Protein AF-A0A4V1R2U5-F1 (afdb_monomer_lite)

Organism: NCBI:txid592376

Sequence (84 aa):
MPQPSRRDVLRPLELLGGSFIAAVFVGLI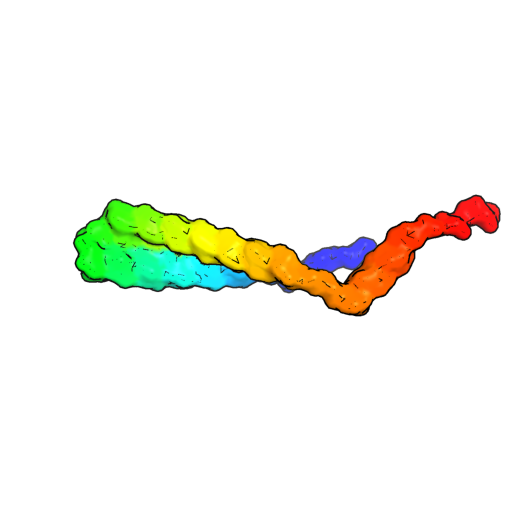TLMVTRDLVVSGIATGGVFIIVLVALAMFVLAFKPDDDELADLDAQNRPDDSSAH

Secondary structure (DSSP, 8-state):
-PPPPHHHHHHHHHHHHHHHHHHHHHHHHHHHHH--HHHHHHHHHHHHHHHHHHHHHHHHHSPPPHHHHHHHHHHSS-------

pLDDT: mean 84.07, std 13.19, range [44.06, 97.69]

Structure (mmCIF, N/CA/C/O backbone):
data_AF-A0A4V1R2U5-F1
#
_entry.id   AF-A0A4V1R2U5-F1
#
loop_
_atom_site.group_PDB
_atom_site.id
_atom_site.type_symbol
_atom_site.label_atom_id
_atom_site.label_alt_id
_atom_site.label_comp_id
_atom_site.label_asym_id
_atom_site.label_entity_id
_atom_site.label_seq_id
_atom_site.pdbx_PDB_ins_code
_atom_site.Cartn_x
_atom_site.Cartn_y
_atom_site.Cartn_z
_atom_site.occupancy
_atom_site.B_iso_or_equiv
_atom_site.auth_seq_id
_atom_site.auth_comp_id
_atom_site.auth_asym_id
_atom_site.auth_atom_id
_atom_site.pdbx_PDB_model_num
ATOM 1 N N . MET A 1 1 ? 9.540 0.548 -36.956 1.00 54.28 1 MET A N 1
ATOM 2 C CA . MET A 1 1 ? 9.493 0.592 -35.480 1.00 54.28 1 MET A CA 1
ATOM 3 C C . MET A 1 1 ? 8.390 -0.357 -35.033 1.00 54.28 1 MET A C 1
ATOM 5 O O . MET A 1 1 ? 7.241 -0.076 -35.361 1.00 54.28 1 MET A O 1
ATOM 9 N N . PRO A 1 2 ? 8.701 -1.511 -34.417 1.00 64.56 2 PRO A N 1
ATOM 10 C CA . PRO A 1 2 ? 7.679 -2.410 -33.885 1.00 64.56 2 PRO A CA 1
ATOM 11 C C . PRO A 1 2 ? 6.849 -1.639 -32.856 1.00 64.56 2 PRO A C 1
ATOM 13 O O . PRO A 1 2 ? 7.384 -1.115 -31.883 1.00 64.56 2 PRO A O 1
ATOM 16 N N . GLN A 1 3 ? 5.557 -1.473 -33.121 1.00 68.38 3 GLN A N 1
ATOM 17 C CA . GLN A 1 3 ? 4.651 -0.799 -32.201 1.00 68.38 3 GLN A CA 1
ATOM 18 C C . GLN A 1 3 ? 4.455 -1.717 -30.985 1.00 68.38 3 GLN A C 1
ATOM 20 O O . GLN A 1 3 ? 4.141 -2.892 -31.199 1.00 68.38 3 GLN A O 1
ATOM 25 N N . PRO A 1 4 ? 4.649 -1.237 -29.740 1.00 61.84 4 PRO A N 1
ATOM 26 C CA . PRO A 1 4 ? 4.487 -2.077 -28.561 1.00 61.84 4 PRO A CA 1
ATOM 27 C C . PRO A 1 4 ? 3.083 -2.680 -28.569 1.00 61.84 4 PRO A C 1
ATOM 29 O O . PRO A 1 4 ? 2.077 -1.971 -28.700 1.00 61.84 4 PRO A O 1
ATOM 32 N N . SER A 1 5 ? 3.021 -4.008 -28.491 1.00 74.12 5 SER A N 1
ATOM 33 C CA . SER A 1 5 ? 1.756 -4.725 -28.451 1.00 74.12 5 SER A CA 1
ATOM 34 C C . SER A 1 5 ? 1.018 -4.297 -27.191 1.00 74.12 5 SER A C 1
ATOM 36 O O . SER A 1 5 ? 1.629 -4.116 -26.139 1.00 74.12 5 SER A O 1
ATOM 38 N N . ARG A 1 6 ? -0.312 -4.154 -27.249 1.00 71.50 6 ARG A N 1
ATOM 39 C CA . ARG A 1 6 ? -1.117 -3.738 -26.081 1.00 71.50 6 ARG A CA 1
ATOM 40 C C . ARG A 1 6 ? -0.856 -4.595 -24.838 1.00 71.50 6 ARG A C 1
ATOM 42 O O . ARG A 1 6 ? -1.066 -4.134 -23.728 1.00 71.50 6 ARG A O 1
ATOM 49 N N . ARG A 1 7 ? -0.376 -5.822 -25.034 1.00 63.91 7 ARG A N 1
ATOM 50 C CA . ARG A 1 7 ? 0.034 -6.764 -23.990 1.00 63.91 7 ARG A CA 1
ATOM 51 C C . ARG A 1 7 ? 1.255 -6.297 -23.191 1.00 63.91 7 ARG A C 1
ATOM 53 O O . ARG A 1 7 ? 1.275 -6.488 -21.982 1.00 63.91 7 ARG A O 1
ATOM 60 N N . ASP A 1 8 ? 2.218 -5.641 -23.830 1.00 67.19 8 ASP A N 1
ATOM 61 C CA . ASP A 1 8 ? 3.442 -5.172 -23.168 1.00 67.19 8 ASP A CA 1
ATOM 62 C C . ASP A 1 8 ? 3.161 -3.951 -22.285 1.00 67.19 8 ASP A C 1
ATOM 64 O O . ASP A 1 8 ? 3.707 -3.823 -21.194 1.00 67.19 8 ASP A O 1
ATOM 68 N N . VAL A 1 9 ? 2.209 -3.110 -22.698 1.00 70.38 9 VAL A N 1
ATOM 69 C CA . VAL A 1 9 ? 1.749 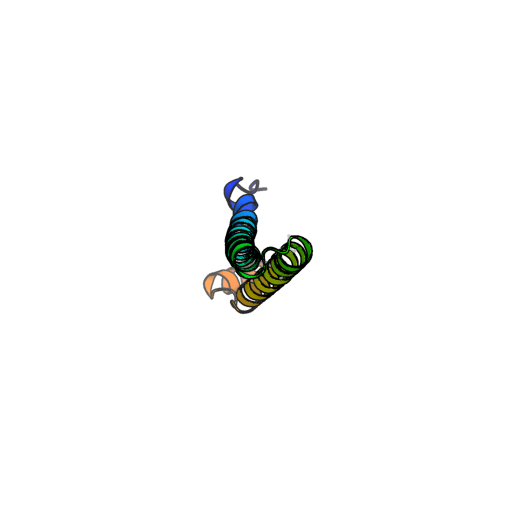-1.949 -21.916 1.00 70.38 9 VAL A CA 1
ATOM 70 C C . VAL A 1 9 ? 0.883 -2.364 -20.717 1.00 70.38 9 VAL A C 1
ATOM 72 O O . VAL A 1 9 ? 0.758 -1.609 -19.756 1.00 70.38 9 VAL A O 1
ATOM 75 N N . LEU A 1 10 ? 0.281 -3.559 -20.745 1.00 76.75 10 LEU A N 1
ATOM 76 C CA . LEU A 1 10 ? -0.617 -4.041 -19.689 1.00 76.75 10 LEU A CA 1
ATOM 77 C C . LEU A 1 10 ? 0.088 -4.828 -18.574 1.00 76.75 10 LEU A C 1
ATOM 79 O O . LEU A 1 10 ? -0.473 -4.913 -17.484 1.00 76.75 10 LEU A O 1
ATOM 83 N N . ARG A 1 11 ? 1.314 -5.338 -18.780 1.00 74.56 11 ARG A N 1
ATOM 84 C CA . ARG A 1 11 ? 2.085 -6.029 -17.719 1.00 74.56 11 ARG A CA 1
ATOM 85 C C . ARG A 1 11 ? 2.237 -5.208 -16.424 1.00 74.56 11 ARG A C 1
ATOM 87 O O . ARG A 1 11 ? 2.024 -5.769 -15.352 1.00 74.56 11 ARG A O 1
ATOM 94 N N . PRO A 1 12 ? 2.530 -3.891 -16.458 1.00 78.62 12 PRO A N 1
ATOM 95 C CA . PRO A 1 12 ? 2.611 -3.082 -15.237 1.00 78.62 12 PRO A CA 1
ATOM 96 C C . PRO A 1 12 ? 1.274 -2.971 -14.490 1.00 78.62 12 PRO A C 1
ATOM 98 O O . PRO A 1 12 ? 1.247 -2.834 -13.267 1.00 78.62 12 PRO A O 1
ATOM 101 N N . LEU A 1 13 ? 0.155 -3.045 -15.218 1.00 84.69 13 LEU A N 1
ATOM 102 C CA . LEU A 1 13 ? -1.186 -2.954 -14.643 1.00 84.69 13 LEU A CA 1
ATOM 103 C C . LEU A 1 13 ? -1.521 -4.185 -13.792 1.00 84.69 13 LEU A C 1
ATOM 105 O O . LEU A 1 13 ? -2.274 -4.083 -12.828 1.00 84.69 13 LEU A O 1
ATOM 109 N N . GLU A 1 14 ? -0.940 -5.334 -14.123 1.00 83.75 14 GLU A N 1
ATOM 110 C CA . GLU A 1 14 ? -1.131 -6.587 -13.395 1.00 83.75 14 GLU A CA 1
ATOM 111 C C . GLU A 1 14 ? -0.532 -6.510 -11.980 1.00 83.75 14 GLU A C 1
ATOM 113 O O . GLU A 1 14 ? -1.184 -6.884 -11.003 1.00 83.75 14 GLU A O 1
ATOM 118 N N . LEU A 1 15 ? 0.653 -5.898 -11.845 1.00 83.69 15 LEU A N 1
ATOM 119 C CA . LEU A 1 15 ? 1.285 -5.624 -10.547 1.00 83.69 15 LEU A CA 1
ATOM 120 C C . LEU A 1 15 ? 0.472 -4.627 -9.708 1.00 83.69 15 LEU A C 1
ATOM 122 O O . LEU A 1 15 ? 0.336 -4.791 -8.494 1.00 83.69 15 LEU A O 1
ATOM 126 N N . LEU A 1 16 ? -0.100 -3.610 -10.359 1.00 86.19 16 LEU A N 1
ATOM 127 C CA . LEU A 1 16 ? -0.966 -2.623 -9.713 1.00 86.19 16 LEU A CA 1
ATOM 128 C C . LEU A 1 16 ? -2.292 -3.248 -9.243 1.00 86.19 16 LEU A C 1
ATOM 130 O O . LEU A 1 16 ? -2.788 -2.933 -8.162 1.00 86.19 16 LEU A O 1
ATOM 134 N N . GLY A 1 17 ? -2.855 -4.159 -10.039 1.00 85.00 17 GLY A N 1
ATOM 135 C CA . GLY A 1 17 ? -4.060 -4.905 -9.687 1.00 85.00 17 GLY A CA 1
ATOM 136 C C . GLY A 1 17 ? -3.832 -5.846 -8.503 1.00 85.00 17 GLY A C 1
ATOM 137 O O . GLY A 1 17 ? -4.631 -5.860 -7.566 1.00 85.00 17 GLY A O 1
ATOM 138 N N . GLY A 1 18 ? -2.720 -6.586 -8.502 1.00 86.88 18 GLY A N 1
ATOM 139 C CA . GLY A 1 18 ? -2.367 -7.498 -7.410 1.00 86.88 18 GLY A CA 1
ATOM 140 C C . GLY A 1 18 ? -2.163 -6.784 -6.070 1.00 86.88 18 GLY A C 1
ATOM 141 O O . GLY A 1 18 ? -2.704 -7.214 -5.047 1.00 86.88 18 GLY A O 1
ATOM 142 N N . SER A 1 19 ? -1.447 -5.656 -6.067 1.00 88.00 19 SER A N 1
ATOM 143 C CA . SER A 1 19 ? -1.245 -4.859 -4.850 1.00 88.00 19 SER A CA 1
ATOM 144 C C . SER A 1 19 ? -2.545 -4.240 -4.333 1.00 88.00 19 SER A C 1
ATOM 146 O O . SER A 1 19 ? -2.766 -4.201 -3.120 1.00 88.00 19 SER A O 1
ATOM 148 N N . PHE A 1 20 ? -3.444 -3.827 -5.230 1.00 90.69 20 PHE A N 1
ATOM 149 C CA . PHE A 1 20 ? -4.753 -3.295 -4.857 1.00 90.69 20 PHE A CA 1
ATOM 150 C C . PHE A 1 20 ? -5.620 -4.353 -4.164 1.00 90.69 20 PHE A C 1
ATOM 152 O O . PHE A 1 20 ? -6.203 -4.077 -3.116 1.00 90.69 20 PHE A O 1
ATOM 159 N N . ILE A 1 21 ? -5.651 -5.583 -4.689 1.00 93.88 21 ILE A N 1
ATOM 160 C CA . ILE A 1 21 ? -6.390 -6.698 -4.076 1.00 93.88 21 ILE A CA 1
ATOM 161 C C . ILE A 1 21 ? -5.869 -6.983 -2.662 1.00 93.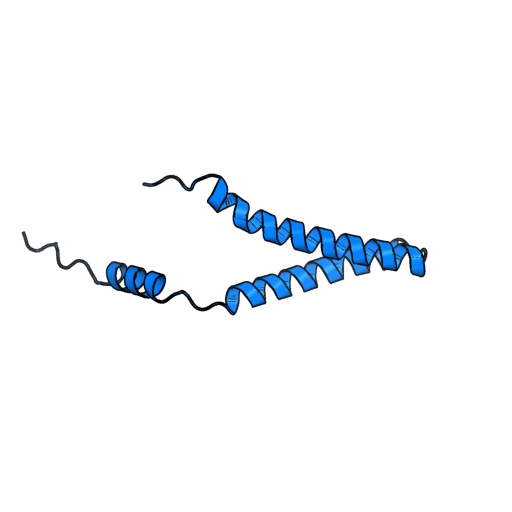88 21 ILE A C 1
ATOM 163 O O . ILE A 1 21 ? -6.664 -7.111 -1.727 1.00 93.88 21 ILE A O 1
ATOM 167 N N . ALA A 1 22 ? -4.546 -7.035 -2.485 1.00 92.00 22 ALA A N 1
ATOM 168 C CA . ALA A 1 22 ? -3.934 -7.258 -1.177 1.00 92.00 22 ALA A CA 1
ATOM 169 C C . ALA A 1 22 ? -4.291 -6.143 -0.177 1.00 92.00 22 ALA A C 1
ATOM 171 O O . ALA A 1 22 ? -4.671 -6.425 0.961 1.00 92.00 22 ALA A O 1
ATOM 172 N N . ALA A 1 23 ? -4.226 -4.882 -0.609 1.00 95.00 23 ALA A N 1
ATOM 173 C CA . ALA A 1 23 ? -4.574 -3.742 0.229 1.00 95.00 23 ALA A CA 1
ATOM 174 C C . ALA A 1 23 ? -6.049 -3.747 0.640 1.00 95.00 23 ALA A C 1
ATOM 176 O O . ALA A 1 23 ? -6.350 -3.561 1.817 1.00 95.00 23 ALA A O 1
ATOM 177 N N . VAL A 1 24 ? -6.963 -4.008 -0.301 1.00 96.44 24 VAL A N 1
ATOM 178 C CA . VAL A 1 24 ? -8.402 -4.114 -0.016 1.00 96.44 24 VAL A CA 1
ATOM 179 C C . VAL A 1 24 ? -8.672 -5.242 0.974 1.00 96.44 24 VAL A C 1
ATOM 181 O O . VAL A 1 24 ? -9.426 -5.044 1.922 1.00 96.44 24 VAL A O 1
ATOM 184 N N . PHE A 1 25 ? -8.035 -6.402 0.806 1.00 96.94 25 PHE A N 1
AT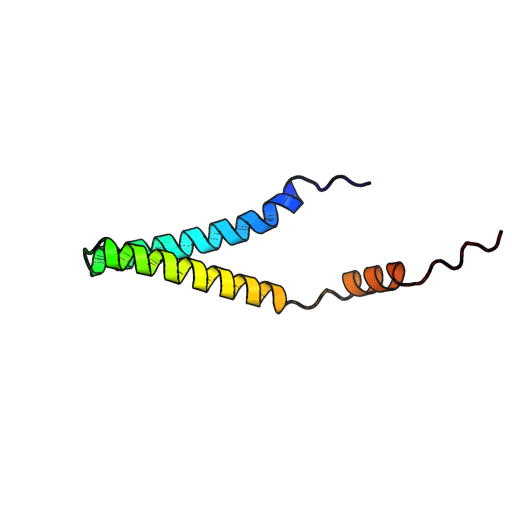OM 185 C CA . PHE A 1 25 ? -8.198 -7.524 1.728 1.00 96.94 25 PHE A CA 1
ATOM 186 C C . PHE A 1 25 ? -7.805 -7.148 3.161 1.00 96.94 25 PHE A C 1
ATOM 188 O O . PHE A 1 25 ? -8.594 -7.337 4.090 1.00 96.94 25 PHE A O 1
ATOM 195 N N . VAL A 1 26 ? -6.624 -6.551 3.341 1.00 96.69 26 VAL A N 1
ATOM 196 C CA . VAL A 1 26 ? -6.179 -6.091 4.664 1.00 96.69 26 VAL A CA 1
ATOM 197 C C . VAL A 1 26 ? -7.101 -4.998 5.201 1.00 96.69 26 VAL A C 1
ATOM 199 O O . VAL A 1 26 ? -7.528 -5.079 6.349 1.00 96.69 26 VAL A O 1
ATOM 202 N N . GLY A 1 27 ? -7.484 -4.034 4.365 1.00 95.75 27 GLY A N 1
ATOM 203 C CA . GLY A 1 27 ? -8.415 -2.964 4.713 1.00 95.75 27 GLY A CA 1
ATOM 204 C C . GLY A 1 27 ? -9.763 -3.464 5.226 1.00 95.75 27 GLY A C 1
ATOM 205 O O . GLY A 1 27 ? -10.259 -2.972 6.241 1.00 95.75 27 GLY A O 1
ATOM 206 N N . LEU A 1 28 ? -10.331 -4.481 4.575 1.00 96.94 28 LEU A N 1
ATOM 207 C CA . LEU A 1 28 ? -11.586 -5.113 4.984 1.00 96.94 28 LEU A CA 1
ATOM 208 C C . LEU A 1 28 ? -11.451 -5.839 6.326 1.00 96.94 28 LEU A C 1
ATOM 210 O O . LEU A 1 28 ? -12.333 -5.704 7.176 1.00 96.94 28 LEU A O 1
ATOM 214 N N . ILE A 1 29 ? -10.349 -6.563 6.547 1.00 97.31 29 ILE A N 1
ATOM 215 C CA . ILE A 1 29 ? -10.079 -7.199 7.845 1.00 97.31 29 ILE A CA 1
ATOM 216 C C . ILE A 1 29 ? -9.943 -6.132 8.930 1.00 97.31 29 ILE A C 1
ATOM 218 O O . ILE A 1 29 ? -10.594 -6.233 9.971 1.00 97.31 29 ILE A O 1
ATOM 222 N N . THR A 1 30 ? -9.146 -5.089 8.685 1.00 97.06 30 THR A N 1
ATOM 223 C CA . THR A 1 30 ? -8.983 -3.978 9.626 1.00 97.06 30 THR A CA 1
ATOM 224 C C . THR A 1 30 ? -10.332 -3.346 9.947 1.00 97.06 30 THR A C 1
ATOM 226 O O . THR A 1 30 ? -10.651 -3.209 11.122 1.00 97.06 30 THR A O 1
ATOM 229 N N . LEU A 1 31 ? -11.166 -3.051 8.946 1.00 96.94 31 LEU A N 1
ATOM 230 C CA . LEU A 1 31 ? -12.505 -2.492 9.149 1.00 96.94 31 LEU A CA 1
ATOM 231 C C . LEU A 1 31 ? -13.411 -3.414 9.977 1.00 96.94 31 LEU A C 1
ATOM 233 O O . LEU A 1 31 ? -14.159 -2.940 10.833 1.00 96.94 31 LEU A O 1
ATOM 237 N N . MET A 1 32 ? -13.362 -4.725 9.744 1.00 97.69 32 MET A N 1
ATOM 238 C CA . MET A 1 32 ? -14.192 -5.686 10.472 1.00 97.69 32 MET A CA 1
ATOM 239 C C . MET A 1 32 ? -13.783 -5.803 11.947 1.00 97.69 32 MET A C 1
ATOM 241 O O . MET A 1 32 ? -14.655 -5.949 12.808 1.00 97.69 32 MET A O 1
ATOM 245 N N . VAL A 1 33 ? -12.480 -5.702 12.228 1.00 97.44 33 VAL A N 1
ATOM 246 C CA . VAL A 1 33 ? -11.904 -5.786 13.577 1.00 97.44 33 VAL A CA 1
ATOM 247 C C . VAL A 1 33 ? -12.075 -4.477 14.348 1.00 97.44 33 VAL A C 1
ATOM 249 O O . VAL A 1 33 ? -12.495 -4.503 15.501 1.00 97.44 33 VAL A O 1
ATOM 252 N N . THR A 1 34 ? -11.762 -3.334 13.733 1.00 96.50 34 THR A N 1
ATOM 253 C CA . THR A 1 34 ? -11.760 -2.032 14.421 1.00 96.50 34 THR A CA 1
ATOM 254 C C . THR A 1 34 ? -13.117 -1.344 14.399 1.00 96.50 34 THR A C 1
ATOM 256 O O . THR A 1 34 ? -13.380 -0.512 15.263 1.00 96.50 34 THR A O 1
ATOM 259 N N . ARG A 1 35 ? -13.970 -1.657 13.412 1.00 96.75 35 ARG A N 1
ATOM 260 C CA . ARG A 1 35 ? -15.220 -0.931 13.121 1.00 96.75 35 ARG A CA 1
ATOM 261 C C . ARG A 1 35 ? -15.020 0.581 12.934 1.00 96.75 35 ARG A C 1
ATOM 263 O O . ARG A 1 35 ? -15.972 1.344 13.061 1.00 96.75 35 ARG A O 1
ATOM 270 N N . ASP A 1 36 ? -13.805 0.997 12.578 1.00 96.81 36 ASP A N 1
ATOM 271 C CA . ASP A 1 36 ? -13.413 2.392 12.382 1.00 96.81 36 ASP A CA 1
ATOM 272 C C . ASP A 1 36 ? -12.983 2.627 10.921 1.00 96.81 36 ASP A C 1
ATOM 274 O O . ASP A 1 36 ? -12.031 2.021 10.411 1.00 96.81 36 ASP A O 1
ATOM 278 N N . LEU A 1 37 ? -13.708 3.517 10.236 1.00 96.00 37 LEU A N 1
ATOM 279 C CA . LEU A 1 37 ? -13.474 3.866 8.830 1.00 96.00 37 LEU A CA 1
ATOM 280 C C . LEU A 1 37 ? -12.184 4.668 8.616 1.00 96.00 37 LEU A C 1
ATOM 282 O O . LEU A 1 37 ? -11.547 4.526 7.574 1.00 96.00 37 LEU A O 1
ATOM 286 N N . VAL A 1 38 ? -11.778 5.490 9.583 1.00 97.69 38 VAL A N 1
ATOM 287 C CA . VAL A 1 38 ? -10.555 6.297 9.483 1.00 97.69 38 VAL A CA 1
ATOM 288 C C . VAL A 1 38 ? -9.339 5.391 9.619 1.00 97.69 38 VAL A C 1
ATOM 290 O O . VAL A 1 38 ? -8.447 5.419 8.770 1.00 97.69 38 VAL A O 1
ATOM 293 N N . VAL A 1 39 ? -9.331 4.535 10.644 1.00 96.25 39 VAL A N 1
ATOM 294 C CA . VAL A 1 39 ? -8.223 3.598 10.884 1.00 96.25 39 VAL A CA 1
ATOM 295 C C . VAL A 1 39 ? -8.076 2.623 9.717 1.00 96.25 39 VAL A C 1
ATOM 297 O O . VAL A 1 39 ? -6.968 2.421 9.221 1.00 96.25 39 VAL A O 1
ATOM 300 N N . SER A 1 40 ? -9.182 2.050 9.236 1.00 96.75 40 SER A N 1
ATOM 301 C CA . SER A 1 40 ? -9.146 1.134 8.090 1.00 96.75 40 SER A CA 1
ATOM 302 C C . SER A 1 40 ? -8.736 1.826 6.790 1.00 96.75 40 SER A C 1
ATOM 304 O O . SER A 1 40 ? -7.939 1.258 6.045 1.00 96.75 40 SER A O 1
ATOM 306 N N . GLY A 1 41 ? -9.189 3.055 6.526 1.00 97.12 41 GLY A N 1
ATOM 307 C CA . GLY A 1 41 ? -8.779 3.822 5.346 1.00 97.12 41 GLY A CA 1
ATOM 308 C C . GLY A 1 41 ? -7.275 4.107 5.321 1.00 97.12 41 GLY A C 1
ATOM 309 O O . GLY A 1 41 ? -6.611 3.840 4.317 1.00 97.12 41 GLY A O 1
ATOM 310 N N . ILE A 1 42 ? -6.719 4.567 6.448 1.00 97.62 42 ILE A N 1
ATOM 311 C CA . ILE A 1 42 ? -5.276 4.820 6.587 1.00 97.62 42 ILE A CA 1
ATOM 312 C C . ILE A 1 42 ? -4.483 3.515 6.442 1.00 97.62 42 ILE A C 1
ATOM 314 O O . ILE A 1 42 ? -3.500 3.479 5.702 1.00 97.62 42 ILE A O 1
ATOM 318 N N . ALA A 1 43 ? -4.920 2.435 7.096 1.00 95.50 43 ALA A N 1
ATOM 319 C CA . ALA A 1 43 ? -4.260 1.134 7.006 1.00 95.50 43 ALA A CA 1
ATOM 320 C C . ALA A 1 43 ? -4.269 0.583 5.572 1.00 95.50 43 ALA A C 1
ATOM 322 O O . ALA A 1 43 ? -3.235 0.136 5.083 1.00 95.50 43 ALA A O 1
ATOM 323 N N . THR A 1 44 ? -5.405 0.678 4.874 1.00 97.31 44 THR A N 1
ATOM 324 C CA . THR A 1 44 ? -5.545 0.255 3.470 1.00 97.31 44 THR A CA 1
ATOM 325 C C . THR A 1 44 ? -4.557 1.004 2.579 1.00 97.31 44 THR A C 1
ATOM 327 O O . THR A 1 44 ? -3.809 0.382 1.825 1.00 97.31 44 THR A O 1
ATOM 330 N N . GLY A 1 45 ? -4.510 2.336 2.696 1.00 96.81 45 GLY A N 1
ATOM 331 C CA . GLY A 1 45 ? -3.582 3.165 1.927 1.00 96.81 45 GLY A CA 1
ATOM 332 C C . GLY A 1 45 ? -2.115 2.860 2.245 1.00 96.81 45 GLY A C 1
ATOM 333 O O . GLY A 1 45 ? -1.306 2.708 1.332 1.00 96.81 45 GLY A O 1
ATOM 334 N N . GLY A 1 46 ? -1.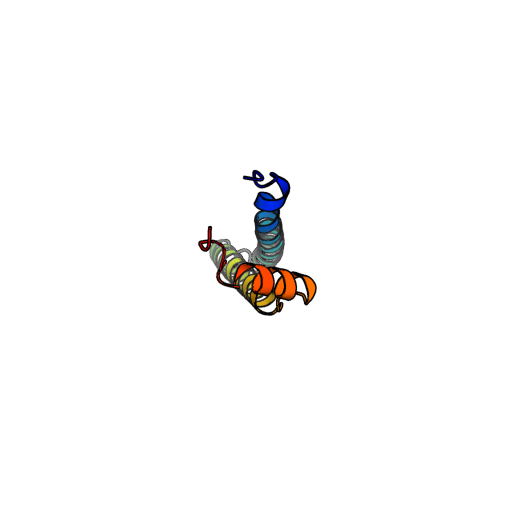774 2.707 3.527 1.00 97.50 46 GLY A N 1
ATOM 335 C CA . GLY A 1 46 ? -0.415 2.376 3.959 1.00 97.50 46 GLY A CA 1
ATOM 336 C C . GLY A 1 46 ? 0.054 1.016 3.442 1.00 97.50 46 GLY A C 1
ATOM 337 O O . GLY A 1 46 ? 1.137 0.910 2.869 1.00 97.50 46 GLY A O 1
ATOM 338 N N . VAL A 1 47 ? -0.779 -0.017 3.578 1.00 96.56 47 VAL A N 1
ATOM 339 C CA . VAL A 1 47 ? -0.469 -1.374 3.101 1.00 96.56 47 VAL A CA 1
ATOM 340 C C . VAL A 1 47 ? -0.332 -1.407 1.583 1.00 96.56 47 VAL A C 1
ATOM 342 O O . VAL A 1 47 ? 0.599 -2.034 1.082 1.00 96.56 47 VAL A O 1
ATOM 345 N N . PHE A 1 48 ? -1.191 -0.698 0.846 1.00 95.38 48 PHE A N 1
ATOM 346 C CA . PHE A 1 48 ? -1.077 -0.592 -0.609 1.00 95.38 48 PHE A CA 1
ATOM 347 C C . PHE A 1 48 ? 0.300 -0.079 -1.037 1.00 95.38 48 PHE A C 1
ATOM 349 O O . PHE A 1 48 ? 0.964 -0.698 -1.868 1.00 95.38 48 PHE A O 1
ATOM 356 N N . ILE A 1 49 ? 0.762 1.009 -0.415 1.00 96.44 49 ILE A N 1
ATOM 357 C CA . ILE A 1 49 ? 2.078 1.591 -0.695 1.00 96.44 49 ILE A CA 1
ATOM 358 C C . ILE A 1 49 ? 3.193 0.602 -0.341 1.00 96.44 49 ILE A C 1
ATOM 360 O O . ILE A 1 49 ? 4.101 0.402 -1.145 1.00 96.44 49 ILE A O 1
ATOM 364 N N . ILE A 1 50 ? 3.121 -0.047 0.824 1.00 97.38 50 ILE A N 1
ATOM 365 C CA . ILE A 1 50 ? 4.128 -1.032 1.251 1.00 97.38 50 ILE A CA 1
ATOM 366 C C . ILE A 1 50 ? 4.240 -2.172 0.233 1.00 97.38 50 ILE A C 1
ATOM 368 O O . ILE A 1 50 ? 5.350 -2.542 -0.146 1.00 97.38 50 ILE A O 1
ATOM 372 N N . VAL A 1 51 ? 3.113 -2.703 -0.248 1.00 95.06 51 VAL A N 1
ATOM 373 C CA . VAL A 1 51 ? 3.107 -3.782 -1.246 1.00 95.06 51 VAL A CA 1
ATOM 374 C C . VAL A 1 51 ? 3.662 -3.299 -2.584 1.00 95.06 51 VAL A C 1
ATOM 376 O O . VAL A 1 51 ? 4.452 -4.016 -3.193 1.00 95.06 51 VAL A O 1
ATOM 379 N N . LEU A 1 52 ? 3.319 -2.087 -3.032 1.00 94.44 52 LEU A N 1
ATOM 380 C CA . LEU A 1 52 ? 3.910 -1.513 -4.246 1.00 94.44 52 LEU A CA 1
ATOM 381 C C . LEU A 1 52 ? 5.427 -1.388 -4.143 1.00 94.44 52 LEU A C 1
ATOM 383 O O . LEU A 1 52 ? 6.131 -1.774 -5.071 1.00 94.44 52 LEU A O 1
ATOM 387 N N . VAL A 1 53 ? 5.932 -0.883 -3.019 1.00 95.00 53 VAL A N 1
ATOM 388 C CA . VAL A 1 53 ? 7.375 -0.763 -2.789 1.00 95.00 53 VAL A CA 1
ATOM 389 C C . VAL A 1 53 ? 8.027 -2.143 -2.753 1.00 95.00 53 VAL A C 1
ATOM 391 O O . VAL A 1 53 ? 9.059 -2.334 -3.388 1.00 95.00 53 VAL A O 1
ATOM 394 N N . ALA A 1 54 ? 7.416 -3.120 -2.082 1.00 93.62 54 ALA A N 1
ATOM 395 C CA . ALA A 1 54 ? 7.929 -4.486 -2.038 1.00 93.62 54 ALA A CA 1
ATOM 396 C C . ALA A 1 54 ? 7.987 -5.127 -3.436 1.00 93.62 54 ALA A C 1
ATOM 398 O O . ALA A 1 54 ? 9.001 -5.721 -3.790 1.00 93.62 54 ALA A O 1
ATOM 399 N N . LEU A 1 55 ? 6.941 -4.963 -4.254 1.00 91.94 55 LEU A N 1
ATOM 400 C CA . LEU A 1 55 ? 6.924 -5.444 -5.638 1.00 91.94 55 LEU A CA 1
ATOM 401 C C . LEU A 1 55 ? 7.935 -4.698 -6.516 1.00 91.94 55 LEU A C 1
ATOM 403 O O . LEU A 1 55 ? 8.611 -5.322 -7.325 1.00 91.94 55 LEU A O 1
ATOM 407 N N . ALA A 1 56 ? 8.093 -3.386 -6.343 1.00 90.50 56 ALA A N 1
ATOM 408 C CA . ALA A 1 56 ? 9.105 -2.615 -7.060 1.00 90.50 56 ALA A CA 1
ATOM 409 C C . ALA A 1 56 ? 10.524 -3.082 -6.702 1.00 90.50 56 ALA A C 1
ATOM 411 O O . ALA A 1 56 ? 11.361 -3.265 -7.583 1.00 90.50 56 ALA A O 1
ATOM 412 N N . MET A 1 57 ? 10.781 -3.334 -5.417 1.00 92.62 57 MET A N 1
ATOM 413 C CA . MET A 1 57 ? 12.040 -3.916 -4.956 1.00 92.62 57 MET A CA 1
ATOM 414 C C . MET A 1 57 ? 12.248 -5.325 -5.509 1.00 92.62 57 MET A C 1
ATOM 416 O O . MET A 1 57 ? 13.360 -5.658 -5.903 1.00 92.62 57 MET A O 1
ATOM 420 N N . PHE A 1 58 ? 11.190 -6.132 -5.587 1.00 89.62 58 PHE A N 1
ATOM 421 C CA . PHE A 1 58 ? 11.240 -7.463 -6.186 1.00 89.62 58 PHE A CA 1
ATOM 422 C C . PHE A 1 58 ? 11.616 -7.403 -7.672 1.00 89.62 58 PHE A C 1
ATOM 424 O O . PHE A 1 58 ? 12.477 -8.157 -8.110 1.00 89.62 58 PHE A O 1
ATOM 431 N N . VAL A 1 59 ? 11.050 -6.455 -8.425 1.00 86.00 59 VAL A N 1
ATOM 432 C CA . VAL A 1 59 ? 11.413 -6.219 -9.831 1.00 86.00 59 VAL A CA 1
ATOM 433 C C . VAL A 1 59 ? 12.867 -5.752 -9.968 1.00 86.00 59 VAL A C 1
ATOM 435 O O . VAL A 1 59 ? 13.576 -6.261 -10.827 1.00 86.00 59 VAL A O 1
ATOM 438 N N . LEU A 1 60 ? 13.338 -4.840 -9.109 1.00 86.69 60 LEU A N 1
ATOM 439 C CA . LEU A 1 60 ? 14.735 -4.376 -9.109 1.00 86.69 60 LEU A CA 1
ATOM 440 C C . LEU A 1 60 ? 15.730 -5.500 -8.759 1.00 86.69 60 LEU A C 1
ATOM 442 O O . LEU A 1 60 ? 16.877 -5.473 -9.196 1.00 86.69 60 LEU A O 1
ATOM 446 N N . ALA A 1 61 ? 15.308 -6.467 -7.942 1.00 88.44 61 ALA A N 1
ATOM 447 C CA . ALA A 1 61 ? 16.150 -7.577 -7.508 1.00 88.44 61 ALA A CA 1
ATOM 448 C C . ALA A 1 61 ? 16.422 -8.603 -8.623 1.00 88.44 61 ALA A C 1
ATOM 450 O O . ALA A 1 61 ? 17.384 -9.366 -8.514 1.00 88.44 61 ALA A O 1
ATOM 451 N N . PHE A 1 62 ? 15.615 -8.634 -9.687 1.00 82.56 62 PHE A N 1
ATOM 452 C CA . PHE A 1 62 ? 15.870 -9.501 -10.832 1.00 82.56 62 PHE A CA 1
ATOM 453 C C . PHE A 1 62 ? 16.954 -8.902 -11.735 1.00 82.56 62 PHE A C 1
ATOM 455 O O . PHE A 1 62 ? 16.802 -7.815 -12.288 1.00 82.56 62 PHE A O 1
ATOM 462 N N . LYS A 1 63 ? 18.070 -9.625 -11.880 1.00 69.19 63 LYS A N 1
ATOM 463 C CA . LYS A 1 63 ? 19.134 -9.305 -12.839 1.00 69.19 63 LYS A CA 1
ATOM 464 C C . LYS A 1 63 ? 18.663 -9.684 -14.260 1.00 69.19 63 LYS A C 1
ATOM 466 O O . LYS A 1 63 ? 17.982 -10.703 -14.372 1.00 69.19 63 LYS A O 1
ATOM 471 N N . PRO A 1 64 ? 19.012 -8.910 -15.312 1.00 70.81 64 PRO A N 1
ATOM 472 C CA . PRO A 1 64 ? 18.688 -9.269 -16.696 1.00 70.81 64 PRO A CA 1
ATOM 473 C C . PRO A 1 64 ? 19.243 -10.653 -17.043 1.00 70.81 64 PRO A C 1
ATOM 475 O O . PRO A 1 64 ? 20.341 -10.993 -16.583 1.00 70.81 64 PRO A O 1
ATOM 478 N N . ASP A 1 65 ? 18.473 -11.425 -17.809 1.00 71.00 65 ASP A N 1
ATOM 479 C CA . ASP A 1 65 ? 18.816 -12.792 -18.220 1.00 71.00 65 ASP A CA 1
ATOM 480 C C . ASP A 1 65 ? 20.007 -12.799 -19.196 1.00 71.00 65 ASP A C 1
ATOM 482 O O . ASP A 1 65 ? 20.290 -11.786 -19.840 1.00 71.00 65 ASP A O 1
ATOM 486 N N . ASP A 1 66 ? 20.732 -13.916 -19.302 1.00 71.75 66 ASP A N 1
ATOM 487 C CA . ASP A 1 66 ? 21.983 -13.977 -20.081 1.00 71.75 66 ASP A CA 1
ATOM 488 C C . ASP A 1 66 ? 21.766 -13.668 -21.577 1.00 71.75 66 ASP A C 1
ATOM 490 O O . ASP A 1 66 ? 22.598 -12.999 -22.197 1.00 71.75 66 ASP A O 1
ATOM 494 N N . ASP A 1 67 ? 20.620 -14.071 -22.133 1.00 75.12 67 ASP A N 1
ATOM 495 C CA . ASP A 1 67 ? 20.222 -13.741 -23.507 1.00 75.12 67 ASP A CA 1
ATOM 496 C C . ASP A 1 67 ? 19.945 -12.233 -23.673 1.00 75.12 67 ASP A C 1
ATOM 498 O O . ASP A 1 67 ? 20.359 -11.613 -24.653 1.00 75.12 67 ASP A O 1
ATOM 502 N N . GLU A 1 68 ? 19.310 -11.608 -22.677 1.00 76.56 68 GLU A N 1
ATOM 503 C CA . GLU A 1 68 ? 19.021 -10.168 -22.670 1.00 76.56 68 GLU A CA 1
ATOM 504 C C . GLU A 1 68 ? 20.315 -9.345 -22.542 1.00 76.56 68 GLU A C 1
ATOM 506 O O . GLU A 1 68 ? 20.466 -8.303 -23.179 1.00 76.56 68 GLU A O 1
ATOM 511 N N . LEU A 1 69 ? 21.297 -9.838 -21.779 1.00 80.75 69 LEU A N 1
ATOM 512 C CA . LEU A 1 69 ? 22.631 -9.237 -21.687 1.00 80.75 69 LEU A CA 1
ATOM 513 C C . LEU A 1 69 ? 23.400 -9.327 -23.012 1.00 80.75 69 LEU A C 1
ATOM 515 O O . LEU A 1 69 ? 24.027 -8.344 -23.412 1.00 80.75 69 LEU A O 1
ATOM 519 N N . ALA A 1 70 ? 23.332 -10.464 -23.709 1.00 80.44 70 ALA A N 1
ATOM 520 C CA . ALA A 1 70 ? 23.991 -10.645 -25.003 1.00 80.44 70 ALA A CA 1
ATOM 521 C C . ALA A 1 70 ? 23.446 -9.679 -26.073 1.00 80.44 70 ALA A C 1
ATOM 523 O O . ALA A 1 70 ? 24.224 -9.096 -26.839 1.00 80.44 70 ALA A O 1
ATOM 524 N N . ASP A 1 71 ? 22.131 -9.450 -26.085 1.00 79.38 71 ASP A N 1
ATOM 525 C CA . ASP A 1 71 ? 21.474 -8.500 -26.989 1.00 79.38 71 ASP A CA 1
ATOM 526 C C . ASP A 1 71 ? 21.832 -7.037 -26.676 1.00 79.38 71 ASP A C 1
ATOM 528 O O . ASP A 1 71 ? 21.997 -6.221 -27.592 1.00 79.38 71 ASP A O 1
ATOM 532 N N . LEU A 1 72 ? 21.972 -6.687 -25.393 1.00 81.19 72 LEU A N 1
ATOM 533 C CA . LEU A 1 72 ? 22.400 -5.352 -24.962 1.00 81.19 72 LEU A CA 1
ATOM 534 C C . LEU A 1 72 ? 23.868 -5.077 -25.325 1.00 81.19 72 LEU A C 1
ATOM 536 O O . LEU A 1 72 ? 24.191 -3.979 -25.784 1.00 81.19 72 LEU A O 1
ATOM 540 N N . ASP A 1 73 ? 24.749 -6.070 -25.189 1.00 83.88 73 ASP A N 1
ATOM 541 C CA . ASP A 1 73 ? 26.159 -5.970 -25.592 1.00 83.88 73 ASP A CA 1
ATOM 542 C C . ASP A 1 73 ? 26.325 -5.858 -27.114 1.00 83.88 73 ASP A C 1
ATOM 544 O O . ASP A 1 73 ? 27.210 -5.147 -27.601 1.00 83.88 73 ASP A O 1
ATOM 548 N N . ALA A 1 74 ? 25.466 -6.529 -27.885 1.00 80.00 74 ALA A N 1
ATOM 549 C CA . ALA A 1 74 ? 25.444 -6.400 -29.337 1.00 80.00 74 ALA A CA 1
ATOM 550 C C . ALA A 1 74 ? 25.024 -4.990 -29.790 1.00 80.00 74 ALA A C 1
ATOM 552 O O . ALA A 1 74 ? 25.596 -4.477 -30.752 1.00 80.00 74 ALA A O 1
ATOM 553 N N . GLN A 1 75 ? 24.078 -4.356 -29.086 1.00 79.06 75 GLN A N 1
ATOM 554 C CA . GLN A 1 75 ? 23.607 -2.989 -29.359 1.00 79.06 75 GLN A CA 1
ATOM 555 C C . GLN A 1 75 ? 24.575 -1.896 -28.885 1.00 79.06 75 GLN A C 1
ATOM 557 O O . GLN A 1 75 ? 24.657 -0.845 -29.511 1.00 79.06 75 GLN A O 1
ATOM 562 N N . ASN A 1 76 ? 25.313 -2.124 -27.795 1.00 78.44 76 ASN A N 1
ATOM 563 C C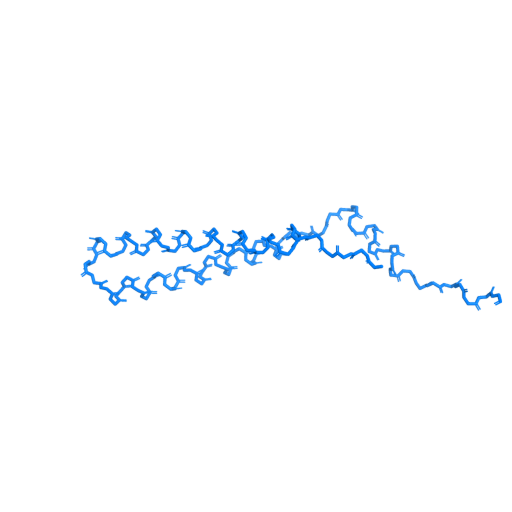A . ASN A 1 76 ? 26.285 -1.161 -27.262 1.00 78.44 76 ASN A CA 1
ATOM 564 C C . ASN A 1 76 ? 27.607 -1.118 -28.040 1.00 78.44 76 ASN A C 1
ATOM 566 O O . ASN A 1 76 ? 28.457 -0.268 -27.758 1.00 78.44 76 ASN A O 1
ATOM 570 N N . ARG A 1 77 ? 27.822 -2.030 -28.994 1.00 77.62 77 ARG A N 1
ATOM 571 C CA . ARG A 1 77 ? 29.009 -1.996 -29.845 1.00 77.62 77 ARG A CA 1
ATOM 572 C C . ARG A 1 77 ? 28.867 -0.815 -30.815 1.00 77.62 77 ARG A C 1
ATOM 574 O O . ARG A 1 77 ? 27.949 -0.851 -31.628 1.00 77.62 77 ARG A O 1
ATOM 581 N N . PRO A 1 78 ? 29.743 0.207 -30.750 1.00 65.94 78 PRO A N 1
ATOM 582 C CA . PRO A 1 78 ? 29.674 1.333 -31.665 1.00 65.94 78 PRO A CA 1
ATOM 583 C C . PRO A 1 78 ? 29.843 0.807 -33.087 1.00 65.94 78 PRO A C 1
ATOM 585 O O . PRO A 1 78 ? 30.813 0.123 -33.419 1.00 65.94 78 PRO A O 1
ATOM 588 N N . ASP A 1 79 ? 28.837 1.083 -33.891 1.00 65.31 79 ASP A N 1
ATOM 589 C CA . ASP A 1 79 ? 28.690 0.721 -35.282 1.00 65.31 79 ASP A CA 1
ATOM 590 C C . ASP A 1 79 ? 29.762 1.438 -36.116 1.00 65.31 79 ASP A C 1
ATOM 592 O O . ASP A 1 79 ? 29.556 2.522 -36.656 1.00 65.31 79 ASP A O 1
ATOM 596 N N . ASP A 1 80 ? 30.928 0.796 -36.238 1.00 60.06 80 ASP A N 1
ATOM 597 C CA . ASP A 1 80 ? 32.014 1.126 -37.173 1.00 60.06 80 ASP A CA 1
ATOM 598 C C . ASP A 1 80 ? 31.592 0.823 -38.626 1.00 60.06 80 ASP A C 1
ATOM 600 O O . ASP A 1 80 ? 32.147 -0.031 -39.315 1.00 60.06 80 ASP A O 1
ATOM 604 N N . SER A 1 81 ? 30.512 1.470 -39.073 1.00 63.12 81 SER A N 1
ATOM 605 C CA . SER A 1 81 ? 29.923 1.306 -40.410 1.00 63.12 81 SER A CA 1
ATOM 606 C C . SER A 1 81 ? 29.914 2.596 -41.239 1.00 63.12 81 SER A C 1
ATOM 608 O O . SER A 1 81 ? 29.333 2.635 -42.319 1.00 63.12 81 SER A O 1
ATOM 610 N N . SER A 1 82 ? 30.638 3.636 -40.807 1.00 58.19 82 SER A N 1
ATOM 611 C CA . SER A 1 82 ? 30.871 4.862 -41.592 1.00 58.19 82 SER A CA 1
ATOM 612 C C . SER A 1 82 ? 32.105 4.801 -42.508 1.00 58.19 82 SER A C 1
ATOM 614 O O . SER A 1 82 ? 32.611 5.840 -42.926 1.00 58.19 82 SER A O 1
ATOM 616 N N . ALA A 1 83 ? 32.608 3.606 -42.825 1.00 54.28 83 ALA A N 1
ATOM 617 C CA . ALA A 1 83 ? 33.703 3.405 -43.770 1.00 54.28 83 ALA A CA 1
ATOM 618 C C . ALA A 1 83 ? 33.195 2.842 -45.106 1.00 54.28 83 ALA A C 1
ATOM 620 O O . ALA A 1 83 ? 33.531 1.716 -45.450 1.00 54.28 83 ALA A O 1
ATOM 621 N N . HIS A 1 84 ? 32.398 3.618 -45.848 1.00 44.06 84 HIS A N 1
ATOM 622 C CA . HIS A 1 84 ? 32.244 3.501 -47.306 1.00 44.06 84 HIS A CA 1
ATOM 623 C C . HIS A 1 84 ? 31.781 4.823 -47.920 1.00 44.06 84 HIS A C 1
ATOM 625 O O . HIS A 1 84 ? 30.791 5.397 -47.416 1.00 44.06 84 HIS A O 1
#

Foldseek 3Di:
DPDPDVVVVCVVVVLLVVLLVVLVVQLVVCCVVVVDPVRSVVSSVVSSVVSSVVVVVVVVPDDDDPVRVVVVVVVPPPPPPPPD

Radius of gyration: 21.44 Å; chains: 1; bounding box: 49×20×62 Å